Protein AF-E2AQP2-F1 (afdb_monomer_lite)

Organism: Camponotus floridanus (NCBI:txid104421)

pLDDT: mean 95.69, std 2.74, range [84.38, 98.44]

Foldseek 3Di:
DCCQLVVDDQDDPVSSVVSVVVVVVVVVVVVVVVVVVVVVVVVVVVVCVVVVNDDDDDD

Radius of gyration: 16.04 Å; chains: 1; bounding box: 29×20×40 Å

Sequence (59 aa):
LKTMIYSEQIESEEDLVARIVEASETIRHMPEIFQRMRQSLLRRCNFCRNVGGRNFEHL

InterPro domains:
  IPR036397 Ribonuclease H superfamily [G3DSA:3.30.420.10] (1-57)

Structure (mmCIF, N/CA/C/O backbone):
data_AF-E2AQP2-F1
#
_entry.id   AF-E2AQP2-F1
#
loop_
_atom_site.group_PDB
_atom_site.id
_atom_site.type_symbol
_atom_site.label_atom_id
_atom_site.label_alt_id
_atom_site.label_comp_id
_atom_site.label_asym_id
_atom_site.label_entity_id
_atom_site.label_seq_id
_atom_site.pdbx_PDB_ins_code
_atom_site.Cartn_x
_atom_site.Cartn_y
_atom_site.Cartn_z
_atom_site.occupancy
_atom_site.B_iso_or_equiv
_atom_site.auth_seq_id
_atom_site.auth_comp_id
_atom_site.auth_asym_id
_atom_site.auth_atom_id
_atom_site.pdbx_PDB_model_num
ATOM 1 N N . LEU A 1 1 ? 1.488 -2.361 3.823 1.00 92.94 1 LEU A N 1
ATOM 2 C CA . LEU A 1 1 ? 1.033 -1.424 4.872 1.00 92.94 1 LEU A CA 1
ATOM 3 C C . LEU A 1 1 ? -0.464 -1.134 4.764 1.00 92.94 1 LEU A C 1
ATOM 5 O O . LEU A 1 1 ? -1.193 -1.706 5.554 1.00 92.94 1 LEU A O 1
ATOM 9 N N . LYS A 1 2 ? -0.956 -0.365 3.773 1.00 95.12 2 LYS A N 1
ATOM 10 C CA . LYS A 1 2 ? -2.403 -0.062 3.641 1.00 95.12 2 LYS A CA 1
ATOM 11 C C . LYS A 1 2 ? -3.307 -1.304 3.670 1.00 95.12 2 LYS A C 1
ATOM 13 O O . LYS A 1 2 ? -4.244 -1.332 4.448 1.00 95.12 2 LYS A O 1
ATOM 18 N N . THR A 1 3 ? -2.980 -2.347 2.905 1.00 95.88 3 THR A N 1
ATOM 19 C CA . THR A 1 3 ? -3.745 -3.610 2.899 1.00 95.88 3 THR A CA 1
ATOM 20 C C . THR A 1 3 ? -3.826 -4.287 4.269 1.00 95.88 3 THR A C 1
ATOM 22 O O . THR A 1 3 ? -4.786 -4.992 4.523 1.00 95.88 3 THR A O 1
ATOM 25 N N . MET A 1 4 ? -2.838 -4.084 5.146 1.00 95.69 4 MET A N 1
ATOM 26 C CA . MET A 1 4 ? -2.855 -4.643 6.502 1.00 95.69 4 MET A CA 1
ATOM 27 C C . MET A 1 4 ? -3.726 -3.788 7.424 1.00 95.69 4 MET A C 1
ATOM 29 O O . MET A 1 4 ? -4.581 -4.319 8.116 1.00 95.69 4 MET A O 1
ATOM 33 N N . ILE A 1 5 ? -3.554 -2.463 7.370 1.00 96.88 5 ILE A N 1
ATOM 34 C CA . ILE A 1 5 ? -4.279 -1.502 8.217 1.00 96.88 5 ILE A CA 1
ATOM 35 C C . ILE A 1 5 ? -5.789 -1.532 7.943 1.00 96.88 5 ILE A C 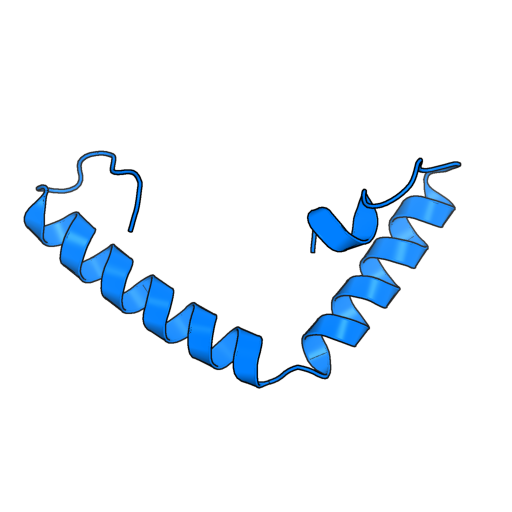1
ATOM 37 O O . ILE A 1 5 ? -6.586 -1.608 8.871 1.00 96.88 5 ILE A O 1
ATOM 41 N N . TYR A 1 6 ? -6.167 -1.492 6.664 1.00 97.50 6 TYR A N 1
ATOM 42 C CA . TYR A 1 6 ? -7.558 -1.418 6.202 1.00 97.50 6 TYR A CA 1
ATOM 43 C C . TYR A 1 6 ? -8.113 -2.791 5.795 1.00 97.50 6 TYR A C 1
ATOM 45 O O . TYR A 1 6 ? -9.005 -2.870 4.953 1.00 97.50 6 TYR A O 1
ATOM 53 N N . SER A 1 7 ? -7.532 -3.877 6.314 1.00 96.44 7 SER A N 1
ATOM 54 C CA . SER A 1 7 ? -8.067 -5.231 6.104 1.00 96.44 7 SER A CA 1
ATOM 55 C C . SER A 1 7 ? -9.448 -5.399 6.745 1.00 96.44 7 SER A C 1
ATOM 57 O O . SER A 1 7 ? -10.289 -6.117 6.213 1.00 96.44 7 SER A O 1
ATOM 59 N N . GLU A 1 8 ? -9.686 -4.670 7.834 1.00 95.06 8 GLU A N 1
ATOM 60 C CA . GLU A 1 8 ? -10.949 -4.583 8.560 1.00 95.06 8 GLU A CA 1
ATOM 61 C C . GLU A 1 8 ? -11.348 -3.113 8.750 1.00 95.06 8 GLU A C 1
ATOM 63 O O . GLU A 1 8 ? -10.527 -2.205 8.568 1.00 95.06 8 GLU A O 1
ATOM 68 N N . GLN A 1 9 ? -12.606 -2.877 9.134 1.00 96.94 9 GLN A N 1
ATOM 69 C CA . GLN A 1 9 ? -13.088 -1.543 9.488 1.00 96.94 9 GLN A CA 1
ATOM 70 C C . GLN A 1 9 ? -12.268 -0.966 10.653 1.00 96.94 9 GLN A C 1
ATOM 72 O O . GLN A 1 9 ? -11.784 -1.703 11.512 1.00 96.94 9 GLN A O 1
ATOM 77 N N . ILE A 1 10 ? -12.063 0.350 10.619 1.00 97.81 10 ILE A N 1
ATOM 78 C CA . ILE A 1 10 ? -11.349 1.102 11.650 1.00 97.81 10 ILE A CA 1
ATOM 79 C C . ILE A 1 10 ? -12.382 1.738 12.565 1.00 97.81 10 ILE A C 1
ATOM 81 O O . ILE A 1 10 ? -13.283 2.430 12.086 1.00 97.81 10 ILE A O 1
ATOM 85 N N . GLU A 1 11 ? -12.217 1.526 13.865 1.00 97.69 11 GLU A N 1
ATOM 86 C CA . GLU A 1 11 ? -13.208 1.931 14.867 1.00 97.69 11 GLU A CA 1
ATOM 87 C C . GLU A 1 11 ? -12.919 3.318 15.465 1.00 97.69 11 GLU A C 1
ATOM 89 O O . GLU A 1 11 ? -13.838 4.021 15.883 1.00 97.69 11 GLU A O 1
ATOM 94 N N . SER A 1 12 ? -11.652 3.748 15.481 1.00 98.38 12 SER A N 1
ATOM 95 C CA . SER A 1 12 ? -11.247 5.077 15.953 1.00 98.38 12 SER A CA 1
ATOM 96 C C . SER A 1 12 ? -9.877 5.504 15.410 1.00 98.38 12 SER A C 1
ATOM 98 O O . SER A 1 12 ? -9.174 4.736 14.746 1.00 98.38 12 SER A O 1
ATOM 100 N N . GLU A 1 13 ? -9.469 6.740 15.702 1.00 98.31 13 GLU A N 1
ATOM 101 C CA . GLU A 1 13 ? -8.121 7.224 15.381 1.00 98.31 13 GLU A CA 1
ATOM 102 C C . GLU A 1 13 ? -7.038 6.440 16.142 1.00 98.31 13 GLU A C 1
ATOM 104 O O . GLU A 1 13 ? -5.989 6.128 15.578 1.00 98.31 13 GLU A O 1
ATOM 109 N N . GLU A 1 14 ? -7.298 6.056 17.395 1.00 98.44 14 GLU A N 1
ATOM 110 C CA . GLU A 1 14 ? -6.383 5.249 18.208 1.00 98.44 14 GLU A CA 1
ATOM 111 C C . GLU A 1 14 ? -6.192 3.841 17.633 1.00 98.44 14 GLU A C 1
ATOM 113 O O . GLU A 1 14 ? -5.058 3.361 17.573 1.00 98.44 14 GLU A O 1
ATOM 118 N N . ASP A 1 15 ? -7.268 3.201 17.159 1.00 98.12 15 ASP A N 1
ATOM 119 C CA . ASP A 1 15 ? -7.201 1.909 16.460 1.00 98.12 15 ASP A CA 1
ATOM 120 C C . ASP A 1 15 ? -6.357 2.021 15.180 1.00 98.12 15 ASP A C 1
ATOM 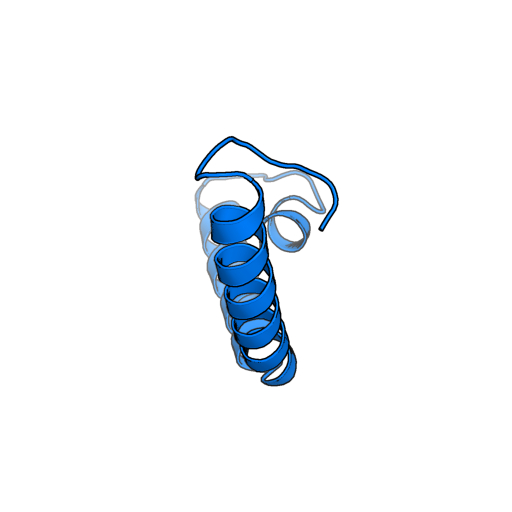122 O O . ASP A 1 15 ? -5.446 1.223 14.950 1.00 98.12 15 ASP A O 1
ATOM 126 N N . LEU A 1 16 ? -6.561 3.080 14.385 1.00 98.00 16 LEU A N 1
ATOM 127 C CA . LEU A 1 16 ? -5.735 3.340 13.202 1.00 98.00 16 LEU A CA 1
ATOM 128 C C . LEU A 1 16 ? -4.247 3.463 13.561 1.00 98.00 16 LEU A C 1
ATOM 130 O O . LEU A 1 16 ? -3.401 2.865 12.889 1.00 98.00 16 LEU A O 1
ATOM 134 N N . VAL A 1 17 ? -3.910 4.223 14.608 1.00 98.38 17 VAL A N 1
ATOM 135 C CA . VAL A 1 17 ? -2.520 4.381 15.060 1.00 98.38 17 VAL A CA 1
ATOM 136 C C . VAL A 1 17 ? -1.942 3.040 15.517 1.00 98.38 17 VAL A C 1
ATOM 138 O O . VAL A 1 17 ? -0.840 2.686 15.089 1.00 98.38 17 VAL A O 1
ATOM 141 N N . ALA A 1 18 ? -2.682 2.267 16.316 1.00 98.19 18 ALA A N 1
ATOM 142 C CA . ALA A 1 18 ? -2.251 0.950 16.782 1.00 98.19 18 ALA A CA 1
ATOM 143 C C . ALA A 1 18 ? -1.953 0.004 15.606 1.00 98.19 18 ALA A C 1
ATOM 145 O O . ALA A 1 18 ? -0.866 -0.577 15.541 1.00 98.19 18 ALA A O 1
ATOM 146 N N . ARG A 1 19 ? -2.847 -0.061 14.612 1.00 98.00 19 ARG A N 1
ATOM 147 C CA . ARG A 1 19 ? -2.657 -0.885 13.407 1.00 98.00 19 ARG A CA 1
ATOM 148 C C . ARG A 1 19 ? -1.504 -0.412 12.533 1.00 98.00 19 ARG A C 1
ATOM 150 O O . ARG A 1 19 ? -0.812 -1.236 11.936 1.00 98.00 19 ARG A O 1
ATOM 157 N N . ILE A 1 20 ? -1.262 0.899 12.429 1.00 98.12 20 ILE A N 1
ATOM 158 C CA . ILE A 1 20 ? -0.082 1.423 11.722 1.00 98.12 20 ILE A CA 1
ATOM 159 C C . ILE A 1 20 ? 1.195 0.913 12.391 1.00 98.12 20 ILE A C 1
ATOM 161 O O . ILE A 1 20 ? 2.096 0.446 11.687 1.00 98.12 20 ILE A O 1
ATOM 165 N N . VAL A 1 21 ? 1.277 1.000 13.720 1.00 98.31 21 VAL A N 1
ATOM 166 C CA . VAL A 1 21 ? 2.445 0.552 14.487 1.00 98.31 21 VAL A CA 1
ATOM 167 C C . VAL A 1 21 ? 2.639 -0.955 14.326 1.00 98.31 21 VAL A C 1
ATOM 169 O O . VAL A 1 21 ? 3.722 -1.382 13.926 1.00 98.31 21 VAL A O 1
ATOM 172 N N . GLU A 1 22 ? 1.591 -1.753 14.526 1.00 97.75 22 GLU A N 1
ATOM 173 C CA . GLU A 1 22 ? 1.639 -3.214 14.393 1.00 97.75 22 GLU A CA 1
ATOM 174 C C . GLU A 1 22 ? 2.027 -3.661 12.975 1.00 97.75 22 GLU A C 1
ATOM 176 O O . GLU A 1 22 ? 2.927 -4.488 12.791 1.00 97.75 22 GLU A O 1
ATOM 181 N N . ALA A 1 23 ? 1.400 -3.087 11.945 1.00 97.19 23 ALA A N 1
ATOM 182 C CA . ALA A 1 23 ? 1.705 -3.433 10.563 1.00 97.19 23 ALA A CA 1
ATOM 183 C C . ALA A 1 23 ? 3.132 -3.017 10.175 1.00 97.19 23 ALA A C 1
ATOM 185 O O . ALA A 1 23 ? 3.797 -3.720 9.410 1.00 97.19 23 ALA A O 1
ATOM 186 N N . SER A 1 24 ? 3.617 -1.890 10.704 1.00 96.12 24 SER A N 1
ATOM 187 C CA . SER A 1 24 ? 4.999 -1.448 10.497 1.00 96.12 24 SER A CA 1
ATOM 188 C C . SER A 1 24 ? 5.989 -2.399 11.163 1.00 96.12 24 SER A C 1
ATOM 190 O O . SER A 1 24 ? 6.978 -2.775 10.533 1.00 96.12 24 SER A O 1
ATOM 192 N N . GLU A 1 25 ? 5.704 -2.845 12.387 1.00 97.25 25 GLU A N 1
ATOM 193 C CA . GLU A 1 25 ? 6.558 -3.793 13.102 1.00 97.25 25 GLU A CA 1
ATOM 194 C C . GLU A 1 25 ? 6.556 -5.170 12.428 1.00 97.25 25 GLU A C 1
ATOM 196 O O . GLU A 1 25 ? 7.607 -5.785 12.256 1.00 97.25 25 GLU A O 1
ATOM 201 N N . THR A 1 26 ? 5.408 -5.625 11.926 1.00 96.12 26 THR A N 1
ATOM 202 C CA . THR A 1 26 ? 5.331 -6.854 11.124 1.00 96.12 26 THR A CA 1
ATOM 203 C C . THR A 1 26 ? 6.202 -6.750 9.868 1.00 96.12 26 THR A C 1
ATOM 205 O O . THR A 1 26 ? 7.003 -7.641 9.591 1.00 96.12 26 THR A O 1
ATOM 208 N N . ILE A 1 27 ? 6.111 -5.643 9.119 1.00 95.06 27 ILE A N 1
ATOM 209 C CA . ILE A 1 27 ? 6.938 -5.418 7.919 1.00 95.06 27 ILE A CA 1
ATOM 210 C C . ILE A 1 27 ? 8.426 -5.356 8.273 1.00 95.06 27 ILE A C 1
ATOM 212 O O . ILE A 1 27 ? 9.256 -5.875 7.523 1.00 95.06 27 ILE A O 1
ATOM 216 N N . ARG A 1 28 ? 8.776 -4.745 9.409 1.00 94.69 28 ARG A N 1
ATOM 217 C CA . ARG A 1 28 ? 10.158 -4.660 9.891 1.00 94.69 28 ARG A CA 1
ATOM 218 C C . ARG A 1 28 ? 10.784 -6.044 10.076 1.00 94.69 28 ARG A C 1
ATOM 220 O O . ARG A 1 28 ? 11.950 -6.224 9.729 1.00 94.69 28 ARG A O 1
ATOM 227 N N . HIS A 1 29 ? 10.006 -7.017 10.540 1.00 95.56 29 HIS A N 1
ATOM 228 C CA . HIS A 1 29 ? 10.432 -8.409 10.703 1.00 95.56 29 HIS A CA 1
ATOM 229 C C . HIS A 1 29 ? 10.449 -9.223 9.396 1.00 95.56 29 HIS A C 1
ATOM 231 O O . HIS A 1 29 ? 10.824 -10.394 9.403 1.00 95.56 29 HIS A O 1
ATOM 237 N N . MET A 1 30 ? 10.095 -8.621 8.257 1.00 94.88 30 MET A N 1
ATOM 238 C CA . MET A 1 30 ? 10.120 -9.250 6.934 1.00 94.88 30 MET A CA 1
ATOM 239 C C . MET A 1 30 ? 11.216 -8.615 6.054 1.00 94.88 30 MET A C 1
ATOM 241 O O . MET A 1 30 ? 10.904 -7.849 5.133 1.00 94.88 30 MET A O 1
ATOM 245 N N . PRO A 1 31 ? 12.511 -8.928 6.273 1.00 89.25 31 PRO A N 1
ATOM 246 C CA . PRO A 1 31 ? 13.629 -8.271 5.578 1.00 89.25 31 PRO A CA 1
ATOM 247 C C . PRO A 1 31 ? 13.556 -8.392 4.045 1.00 89.25 31 PRO A C 1
ATOM 249 O O . PRO A 1 31 ? 13.952 -7.478 3.315 1.00 89.25 31 PRO A O 1
ATOM 252 N N . GLU A 1 32 ? 12.955 -9.476 3.552 1.00 95.19 32 GLU A N 1
ATOM 253 C CA . GLU A 1 32 ? 12.705 -9.738 2.131 1.00 95.19 32 GLU A CA 1
ATOM 254 C C . GLU A 1 32 ? 11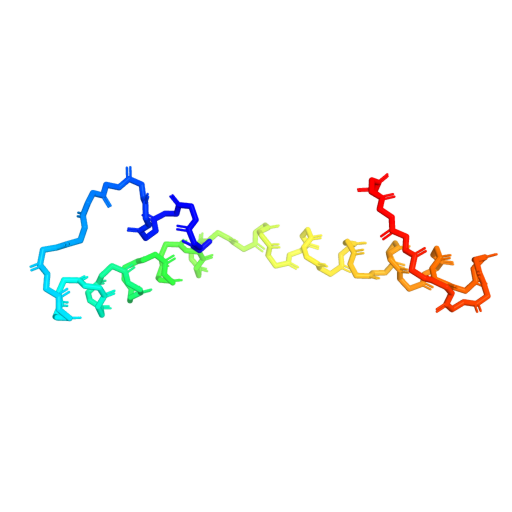.844 -8.664 1.447 1.00 95.19 32 GLU A C 1
ATOM 256 O O . GLU A 1 32 ? 11.928 -8.456 0.233 1.00 95.19 32 GLU A O 1
ATOM 261 N N . ILE A 1 33 ? 10.993 -7.951 2.196 1.00 93.50 33 ILE A N 1
ATOM 262 C CA . ILE A 1 33 ? 10.197 -6.843 1.647 1.00 93.50 33 ILE A CA 1
ATOM 263 C C . ILE A 1 33 ? 11.122 -5.719 1.180 1.00 93.50 33 ILE A C 1
ATOM 265 O O . ILE A 1 33 ? 10.986 -5.249 0.050 1.00 93.50 33 ILE A O 1
ATOM 269 N N . PHE A 1 34 ? 12.108 -5.330 1.990 1.00 91.31 34 PHE A N 1
ATOM 270 C CA . PHE A 1 34 ? 13.029 -4.249 1.636 1.00 91.31 34 PHE A CA 1
ATOM 271 C C . PHE A 1 34 ? 13.919 -4.615 0.447 1.00 91.31 34 PHE A C 1
ATOM 273 O O . PHE A 1 34 ? 14.178 -3.773 -0.416 1.00 91.31 34 PHE A O 1
ATOM 280 N N . GLN A 1 35 ? 14.352 -5.874 0.354 1.00 94.31 35 GLN A N 1
ATOM 281 C CA . GLN A 1 35 ? 15.084 -6.362 -0.815 1.00 94.31 35 GLN A CA 1
ATOM 282 C C . GLN A 1 35 ? 14.241 -6.267 -2.092 1.00 94.31 35 GLN A C 1
ATOM 284 O O . GLN A 1 35 ? 14.693 -5.690 -3.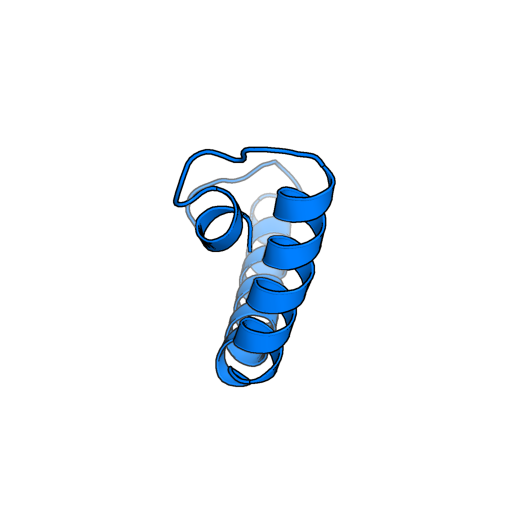086 1.00 94.31 35 GLN A O 1
ATOM 289 N N . ARG A 1 36 ? 12.998 -6.760 -2.055 1.00 95.19 36 ARG A N 1
ATOM 290 C CA . ARG A 1 36 ? 12.071 -6.677 -3.193 1.00 95.19 36 ARG A CA 1
ATOM 291 C C . ARG A 1 36 ? 11.748 -5.231 -3.572 1.00 95.19 36 ARG A C 1
ATOM 293 O O . ARG A 1 36 ? 11.675 -4.920 -4.762 1.00 95.19 36 ARG A O 1
ATOM 300 N N . MET A 1 37 ? 11.617 -4.329 -2.595 1.00 94.50 37 MET A N 1
ATOM 301 C CA . MET A 1 37 ? 11.419 -2.896 -2.843 1.00 94.50 37 MET A CA 1
ATOM 302 C C . MET A 1 37 ? 12.595 -2.279 -3.607 1.00 94.50 37 MET A C 1
ATOM 304 O O . MET A 1 37 ? 12.367 -1.598 -4.606 1.00 94.50 37 MET A O 1
ATOM 308 N N . ARG A 1 38 ? 13.843 -2.560 -3.204 1.00 95.81 38 ARG A N 1
ATOM 309 C CA . ARG A 1 38 ? 15.040 -2.073 -3.917 1.00 95.81 38 ARG A CA 1
ATOM 310 C C . ARG A 1 38 ? 15.084 -2.569 -5.364 1.00 95.81 38 ARG A C 1
ATOM 312 O O . ARG A 1 38 ? 15.307 -1.781 -6.279 1.00 95.81 38 ARG A O 1
ATOM 319 N N . GLN A 1 39 ? 14.808 -3.853 -5.587 1.00 96.44 39 GLN A N 1
ATOM 320 C CA . GLN A 1 39 ? 14.756 -4.431 -6.936 1.00 96.44 39 GLN A CA 1
ATOM 321 C C . GLN A 1 39 ? 13.631 -3.825 -7.789 1.00 96.44 39 GLN A C 1
ATOM 323 O O . GLN A 1 39 ? 13.814 -3.576 -8.979 1.00 96.44 39 GLN A O 1
ATOM 328 N N . SER A 1 40 ? 12.462 -3.574 -7.194 1.00 96.19 40 SER A N 1
ATOM 329 C CA . SER A 1 40 ? 11.340 -2.911 -7.866 1.00 96.19 40 SER A CA 1
ATOM 330 C C . SER A 1 40 ? 11.688 -1.477 -8.274 1.00 96.19 40 SER A C 1
ATOM 332 O O . SER A 1 40 ? 11.439 -1.089 -9.415 1.00 96.19 40 SER A O 1
ATOM 334 N N . LEU A 1 41 ? 12.345 -0.715 -7.392 1.00 96.56 41 LEU A N 1
ATOM 335 C CA . LEU A 1 41 ? 12.793 0.645 -7.691 1.00 96.56 41 LEU A CA 1
ATOM 336 C C .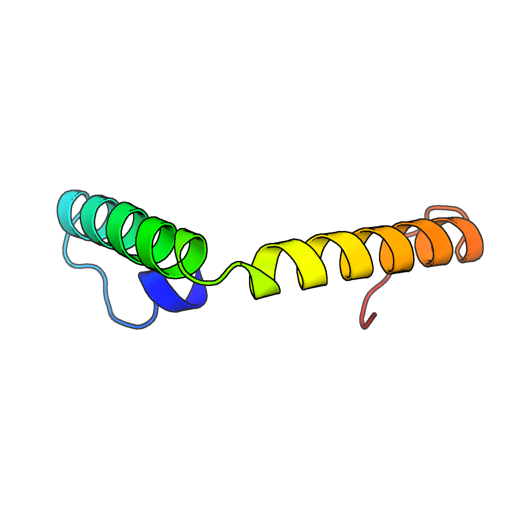 LEU A 1 41 ? 13.752 0.674 -8.888 1.00 96.56 41 LEU A C 1
ATOM 338 O O . LEU A 1 41 ? 13.528 1.439 -9.820 1.00 96.56 41 LEU A O 1
ATOM 342 N N . LEU A 1 42 ? 14.763 -0.200 -8.910 1.00 96.81 42 LEU A N 1
ATOM 343 C CA . LEU A 1 42 ? 15.708 -0.285 -10.031 1.00 96.81 42 LEU A CA 1
ATOM 344 C C . LEU A 1 42 ? 15.007 -0.608 -11.357 1.00 96.81 42 LEU A C 1
ATOM 346 O O . LEU A 1 42 ? 15.292 0.021 -12.378 1.00 96.81 42 LEU A O 1
ATOM 350 N N . ARG A 1 43 ? 14.055 -1.550 -11.344 1.00 96.00 43 ARG A N 1
ATOM 351 C CA . ARG A 1 43 ? 13.238 -1.870 -12.525 1.00 96.00 43 ARG A CA 1
ATOM 352 C C . ARG A 1 43 ? 12.441 -0.654 -13.001 1.00 96.00 43 ARG A C 1
ATOM 354 O O . ARG A 1 43 ? 12.482 -0.340 -14.188 1.00 96.00 43 ARG A O 1
ATOM 361 N N . ARG A 1 44 ? 11.790 0.070 -12.084 1.00 96.50 44 ARG A N 1
ATOM 362 C CA . ARG A 1 44 ? 11.022 1.291 -12.388 1.00 96.50 44 ARG A CA 1
ATOM 363 C C . ARG A 1 44 ? 11.898 2.412 -12.936 1.00 96.50 44 ARG A C 1
ATOM 365 O O . ARG A 1 44 ? 11.499 3.047 -13.901 1.00 96.50 44 ARG A O 1
ATOM 372 N N . CYS A 1 45 ? 13.090 2.634 -12.385 1.00 96.00 45 CYS A N 1
ATOM 373 C CA . CYS A 1 45 ? 14.031 3.634 -12.896 1.00 96.00 45 CYS A CA 1
ATOM 374 C C . CYS A 1 45 ? 14.465 3.326 -14.335 1.00 96.00 45 CYS A C 1
ATOM 376 O O . CYS A 1 45 ? 14.435 4.208 -15.193 1.00 96.00 45 CYS A O 1
ATOM 378 N N . ASN A 1 46 ? 14.822 2.069 -14.617 1.00 96.12 46 ASN A N 1
ATOM 379 C CA . ASN A 1 46 ? 15.198 1.648 -15.967 1.00 96.12 46 ASN A CA 1
ATOM 380 C C . ASN A 1 46 ? 14.034 1.793 -16.951 1.00 96.12 46 ASN A C 1
ATOM 382 O O . ASN A 1 46 ? 14.217 2.307 -18.052 1.00 96.12 46 ASN A O 1
ATOM 386 N N . PHE A 1 47 ? 12.831 1.389 -16.545 1.00 96.62 47 PHE A N 1
ATOM 387 C CA . PHE A 1 47 ? 11.651 1.523 -17.387 1.00 96.62 47 PHE A CA 1
ATOM 388 C C . PHE A 1 47 ? 11.282 2.988 -17.641 1.00 96.62 47 PHE A C 1
ATOM 390 O O . PHE A 1 47 ? 11.048 3.365 -18.784 1.00 96.62 47 PHE A O 1
ATOM 397 N N . CYS A 1 48 ? 11.322 3.830 -16.604 1.00 97.00 48 CYS A N 1
ATOM 398 C CA . CYS A 1 48 ? 11.109 5.274 -16.698 1.00 97.00 48 CYS A CA 1
ATOM 399 C C . CYS A 1 48 ? 12.033 5.909 -17.745 1.00 97.00 48 CYS A C 1
ATOM 401 O O . CYS A 1 48 ? 11.585 6.683 -18.591 1.00 97.00 48 CYS A O 1
ATOM 403 N N . ARG A 1 49 ? 13.313 5.513 -17.749 1.00 96.56 49 ARG A N 1
ATOM 404 C CA . ARG A 1 49 ? 14.270 5.939 -18.773 1.00 96.56 49 ARG A CA 1
ATOM 405 C C . ARG A 1 49 ? 13.838 5.502 -20.175 1.00 96.56 49 ARG A C 1
ATOM 407 O O . ARG A 1 49 ? 13.899 6.309 -21.096 1.00 96.56 49 ARG A O 1
ATOM 414 N N . ASN A 1 50 ? 13.368 4.264 -20.335 1.00 95.75 50 ASN A N 1
ATOM 415 C CA . ASN A 1 50 ? 12.941 3.726 -21.632 1.00 95.75 50 ASN A CA 1
ATOM 416 C C . ASN A 1 50 ? 11.690 4.424 -22.190 1.00 95.75 50 ASN A C 1
ATOM 418 O O . ASN A 1 50 ? 11.581 4.587 -23.401 1.00 95.75 50 ASN A O 1
ATOM 422 N N . VAL A 1 51 ? 10.767 4.868 -21.331 1.00 96.69 51 VAL A N 1
ATOM 423 C CA . VAL A 1 51 ? 9.562 5.610 -21.754 1.00 96.69 51 VAL A CA 1
ATOM 424 C C . VAL A 1 51 ? 9.755 7.129 -21.778 1.00 96.69 51 VAL A C 1
ATOM 426 O O . VAL A 1 51 ? 8.783 7.875 -21.904 1.00 96.69 51 VAL A O 1
ATOM 429 N N . GLY A 1 52 ? 10.997 7.608 -21.655 1.00 97.00 52 GLY A N 1
ATOM 430 C CA . GLY A 1 52 ? 11.320 9.035 -21.704 1.00 97.00 52 GLY A CA 1
ATOM 431 C C . GLY A 1 52 ? 10.681 9.839 -20.570 1.00 97.00 52 GLY A C 1
ATOM 432 O O . GLY A 1 52 ? 10.245 10.965 -20.790 1.00 97.00 52 GLY A O 1
ATOM 433 N N . GLY A 1 53 ? 10.563 9.249 -19.378 1.00 95.56 53 GLY A N 1
ATOM 434 C CA . GLY A 1 53 ? 10.008 9.911 -18.195 1.00 95.56 53 GLY A CA 1
ATOM 435 C C . GLY A 1 53 ? 8.482 10.022 -18.157 1.00 95.56 53 GLY A C 1
ATOM 436 O O . GLY A 1 53 ? 7.948 10.652 -17.248 1.00 95.56 53 GLY A O 1
ATOM 437 N N . ARG A 1 54 ? 7.763 9.436 -19.120 1.00 95.75 54 ARG A N 1
ATOM 438 C CA . ARG A 1 54 ? 6.293 9.413 -19.113 1.00 95.75 54 ARG A CA 1
ATOM 439 C C . ARG A 1 54 ? 5.761 8.505 -18.010 1.00 95.75 54 ARG A C 1
ATOM 441 O O . ARG A 1 54 ? 6.452 7.597 -17.557 1.00 95.75 54 ARG A O 1
ATOM 448 N N . ASN A 1 55 ? 4.506 8.724 -17.630 1.00 95.25 55 ASN A N 1
ATOM 449 C CA . ASN A 1 55 ? 3.796 7.818 -16.734 1.00 95.25 55 ASN A CA 1
ATOM 450 C C . ASN A 1 55 ? 3.704 6.417 -17.346 1.00 95.25 55 ASN A C 1
ATOM 452 O O . ASN A 1 55 ? 3.551 6.261 -18.559 1.00 95.25 55 ASN A O 1
ATOM 456 N N . PHE A 1 56 ? 3.785 5.411 -16.484 1.00 93.75 56 PHE A N 1
ATOM 457 C CA . PHE A 1 56 ? 3.661 4.014 -16.860 1.00 93.75 56 PHE A CA 1
ATOM 458 C C . PHE A 1 56 ? 2.992 3.206 -15.756 1.00 93.75 56 PHE A C 1
ATOM 460 O O . PHE A 1 56 ? 3.099 3.529 -14.572 1.00 93.75 56 PHE A O 1
ATOM 467 N N . GLU A 1 57 ? 2.338 2.128 -16.171 1.00 92.00 57 GLU A N 1
ATOM 468 C CA . GLU A 1 57 ? 1.612 1.198 -15.312 1.00 92.00 57 GLU A CA 1
ATOM 469 C C . GLU A 1 57 ? 2.030 -0.246 -15.639 1.00 92.00 57 GLU A C 1
ATOM 471 O O . GLU A 1 57 ? 2.662 -0.497 -16.664 1.00 92.00 57 GLU A O 1
ATOM 476 N N . HIS A 1 58 ? 1.686 -1.188 -14.755 1.00 84.75 58 HIS A N 1
ATOM 477 C CA . HIS A 1 58 ? 1.885 -2.638 -14.940 1.00 84.75 58 HIS A CA 1
ATOM 478 C C . HIS A 1 58 ? 3.349 -3.107 -15.119 1.00 84.75 58 HIS A C 1
ATOM 480 O O . HIS A 1 58 ? 3.671 -3.803 -16.080 1.00 84.75 58 HIS A O 1
ATOM 486 N N . LEU A 1 59 ? 4.226 -2.755 -14.165 1.00 84.38 59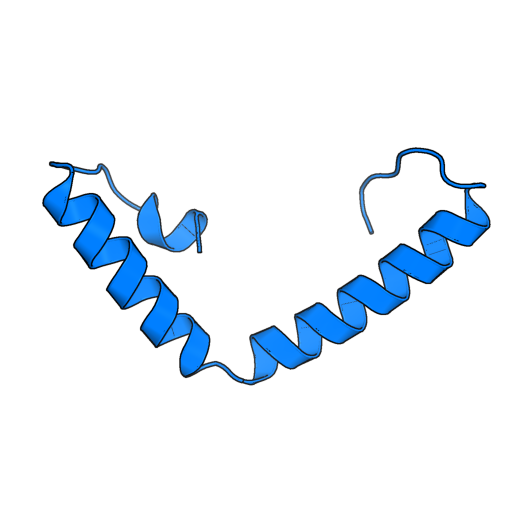 LEU A N 1
ATOM 487 C CA . LEU A 1 59 ? 5.635 -3.192 -14.116 1.00 84.38 59 LEU A CA 1
ATOM 488 C C . LEU A 1 59 ? 5.887 -4.447 -13.263 1.00 84.38 59 LEU A C 1
ATOM 490 O O . LEU A 1 59 ? 5.305 -4.510 -12.155 1.00 84.38 59 LEU A O 1
#

Secondary structure (DSSP, 8-state):
-HHHHTTS----HHHHHHHHHHHHHHHHT-HHHHHHHHHHHHHHHHHHHHTTT------